Protein AF-A0A0D3FFX2-F1 (afdb_monomer_lite)

Organism: NCBI:txid65489

Foldseek 3Di:
DDDPPPDPVLVVVCVVVVNDDPDPDPDPDDDDPPQDDFDDLVVLCVVVVVVPPPPPDDDPPPPQPPVNDDDPVNVVVVVVVVVVVVVVVVVSVVVSVCNRCVSRCVVVDDDPVCVPPPVDDD

Structure (mmCIF, N/CA/C/O backbone):
data_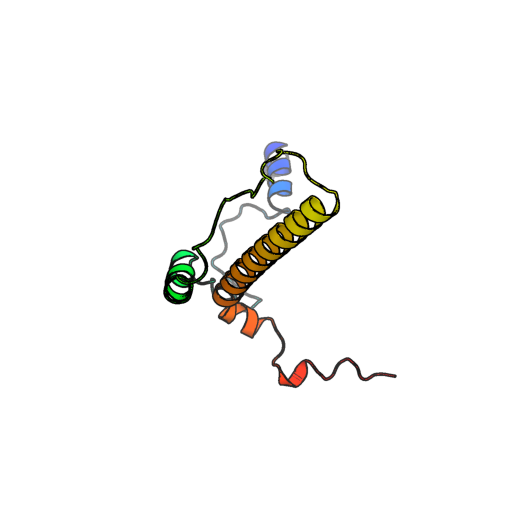AF-A0A0D3FFX2-F1
#
_entry.id   AF-A0A0D3FFX2-F1
#
loop_
_atom_site.group_PDB
_atom_site.id
_atom_site.type_symbol
_atom_site.label_atom_id
_atom_site.label_alt_id
_atom_site.label_comp_id
_atom_site.label_asym_id
_atom_site.label_entity_id
_atom_site.label_seq_id
_atom_site.pdbx_PDB_ins_code
_atom_site.Cartn_x
_atom_site.Cartn_y
_atom_site.Cartn_z
_atom_site.occupancy
_atom_site.B_iso_or_equiv
_atom_site.auth_seq_id
_atom_site.auth_comp_id
_atom_site.auth_asym_id
_atom_site.auth_atom_id
_atom_site.pdbx_PDB_model_num
ATOM 1 N N . MET A 1 1 ? 40.834 -28.666 -14.029 1.00 37.53 1 MET A N 1
ATOM 2 C CA . MET A 1 1 ? 41.404 -28.399 -12.684 1.00 37.53 1 MET A CA 1
ATOM 3 C C . MET A 1 1 ? 40.270 -27.772 -11.908 1.00 37.53 1 MET A C 1
ATOM 5 O O . MET A 1 1 ? 40.171 -26.556 -11.842 1.00 37.53 1 MET A O 1
ATOM 9 N N . ASP A 1 2 ? 39.351 -28.613 -11.449 1.00 46.22 2 ASP A N 1
ATOM 10 C CA . ASP A 1 2 ? 37.992 -28.215 -11.087 1.00 46.22 2 ASP A CA 1
ATOM 11 C C . ASP A 1 2 ? 37.784 -28.529 -9.607 1.00 46.22 2 ASP A C 1
ATOM 13 O O . ASP A 1 2 ? 37.461 -29.657 -9.245 1.00 46.22 2 ASP A O 1
ATOM 17 N N . SER A 1 3 ? 38.036 -27.540 -8.745 1.00 49.78 3 SER A N 1
ATOM 18 C CA . SER A 1 3 ? 37.874 -27.681 -7.287 1.00 49.78 3 SER A CA 1
ATOM 19 C C . SER A 1 3 ? 37.085 -26.541 -6.633 1.00 49.78 3 SER A C 1
ATOM 21 O O . SER A 1 3 ? 37.068 -26.441 -5.408 1.00 49.78 3 SER A O 1
ATOM 23 N N . GLU A 1 4 ? 36.390 -25.685 -7.386 1.00 56.53 4 GLU A N 1
ATOM 24 C CA . GLU A 1 4 ? 35.691 -24.534 -6.782 1.00 56.53 4 GLU A CA 1
ATOM 25 C C . GLU A 1 4 ? 34.265 -24.827 -6.275 1.00 56.53 4 GLU A C 1
ATOM 27 O O . GLU A 1 4 ? 33.679 -24.001 -5.576 1.00 56.53 4 GLU A O 1
ATOM 32 N N . SER A 1 5 ? 33.703 -26.016 -6.518 1.00 56.19 5 SER A N 1
ATOM 33 C CA . SER A 1 5 ? 32.307 -26.334 -6.161 1.00 56.19 5 SER A CA 1
ATOM 34 C C . SER A 1 5 ? 32.115 -27.111 -4.846 1.00 56.19 5 SER A C 1
ATOM 36 O O . SER A 1 5 ? 31.023 -27.620 -4.600 1.00 56.19 5 SER A O 1
ATOM 38 N N . GLY A 1 6 ? 33.146 -27.236 -3.998 1.00 65.12 6 GLY A N 1
ATOM 39 C CA . GLY A 1 6 ? 33.112 -28.110 -2.809 1.00 65.12 6 GLY A CA 1
ATOM 40 C C . GLY A 1 6 ? 33.010 -27.426 -1.438 1.00 65.12 6 GLY A C 1
ATOM 41 O O . GLY A 1 6 ? 32.827 -28.108 -0.432 1.00 65.12 6 GLY A O 1
ATOM 42 N N . SER A 1 7 ? 33.149 -26.100 -1.347 1.00 76.00 7 SER A N 1
ATOM 43 C CA . SER A 1 7 ? 33.158 -25.405 -0.049 1.00 76.00 7 SER A CA 1
ATOM 44 C C . SER A 1 7 ? 31.743 -25.116 0.460 1.00 76.00 7 SER A C 1
ATOM 46 O O . SER A 1 7 ? 30.932 -24.518 -0.251 1.00 76.00 7 SER A O 1
ATOM 48 N N . LEU A 1 8 ? 31.469 -25.442 1.731 1.00 78.38 8 LEU A N 1
ATOM 49 C CA . LEU A 1 8 ? 30.208 -25.108 2.413 1.00 78.38 8 LEU A CA 1
ATOM 50 C C . LEU A 1 8 ? 29.873 -23.612 2.295 1.00 78.38 8 LEU A C 1
ATOM 52 O O . LEU A 1 8 ? 28.718 -23.239 2.119 1.00 78.38 8 LEU A O 1
ATOM 56 N N . TYR A 1 9 ? 30.888 -22.748 2.332 1.00 76.94 9 TYR A N 1
ATOM 57 C CA . TYR A 1 9 ? 30.702 -21.308 2.179 1.00 76.94 9 TYR A CA 1
ATOM 58 C C . TYR A 1 9 ? 30.169 -20.929 0.787 1.00 76.94 9 TYR A C 1
ATOM 60 O O . TYR A 1 9 ? 29.260 -20.103 0.682 1.00 76.94 9 TYR A O 1
ATOM 68 N N . ALA A 1 10 ? 30.675 -21.559 -0.279 1.00 77.56 10 ALA A N 1
ATOM 69 C CA . ALA A 1 10 ? 30.189 -21.339 -1.641 1.00 77.56 10 ALA A CA 1
ATOM 70 C C . ALA A 1 10 ? 28.734 -21.815 -1.797 1.00 77.56 10 ALA A C 1
ATOM 72 O O . ALA A 1 10 ? 27.904 -21.097 -2.361 1.00 77.56 10 ALA A O 1
ATOM 73 N N . LEU A 1 11 ? 28.396 -22.967 -1.202 1.00 77.06 11 LEU A N 1
ATOM 74 C CA . LEU A 1 11 ? 27.038 -23.511 -1.205 1.00 77.06 11 LEU A CA 1
ATOM 75 C C . LEU A 1 11 ? 26.051 -22.594 -0.464 1.00 77.06 11 LEU A C 1
ATOM 77 O O . LEU A 1 11 ? 25.017 -22.228 -1.024 1.00 77.06 11 LEU A O 1
ATOM 81 N N . CYS A 1 12 ? 26.399 -22.128 0.738 1.00 79.00 12 CYS A N 1
ATOM 82 C CA . CYS A 1 12 ? 25.566 -21.197 1.502 1.00 79.00 12 CYS A CA 1
ATOM 83 C C . CYS A 1 12 ? 25.331 -19.878 0.749 1.00 79.00 12 CYS A C 1
ATOM 85 O O . CYS A 1 12 ? 24.214 -19.358 0.726 1.00 79.00 12 CYS A O 1
ATOM 87 N N . ARG A 1 13 ? 26.360 -19.336 0.084 1.00 77.69 13 ARG A N 1
ATOM 88 C CA . ARG A 1 13 ? 26.206 -18.115 -0.723 1.00 77.69 13 ARG A CA 1
ATOM 89 C C . ARG A 1 13 ? 25.345 -18.329 -1.961 1.00 77.69 13 ARG A C 1
ATOM 91 O O . ARG A 1 13 ? 24.632 -17.402 -2.342 1.00 77.69 13 ARG A O 1
ATOM 98 N N . SER A 1 14 ? 25.380 -19.517 -2.561 1.00 73.06 14 SER A N 1
ATOM 99 C CA . SER A 1 14 ? 24.541 -19.841 -3.715 1.00 73.06 14 SER A CA 1
ATOM 100 C C . SER A 1 14 ? 23.053 -19.753 -3.365 1.00 73.06 14 SER A C 1
ATOM 102 O O . SER A 1 14 ? 22.296 -19.142 -4.109 1.00 73.06 14 SER A O 1
ATOM 104 N N . TRP A 1 15 ? 22.629 -20.233 -2.193 1.00 76.81 15 TRP A N 1
ATOM 105 C CA . TRP A 1 15 ? 21.222 -20.176 -1.777 1.00 76.81 15 TRP A CA 1
ATOM 106 C C . TRP A 1 15 ? 20.749 -18.763 -1.454 1.00 76.81 15 TRP A C 1
ATOM 108 O O . TRP A 1 15 ? 19.652 -18.378 -1.843 1.00 76.81 15 TRP A O 1
ATOM 118 N N . VAL A 1 16 ? 21.607 -17.940 -0.850 1.00 78.38 16 VAL A N 1
ATOM 119 C CA . VAL A 1 16 ? 21.322 -16.506 -0.656 1.00 78.38 16 VAL A CA 1
ATOM 120 C C . VAL A 1 16 ? 21.181 -15.769 -1.999 1.00 78.38 16 VAL A C 1
ATOM 122 O O . VAL A 1 16 ? 20.566 -14.706 -2.073 1.00 78.38 16 VAL A O 1
ATOM 125 N N . ARG A 1 17 ? 21.755 -16.313 -3.077 1.00 68.19 17 ARG A N 1
ATOM 126 C CA . ARG A 1 17 ? 21.832 -15.685 -4.404 1.00 68.19 17 ARG A CA 1
ATOM 127 C C . ARG A 1 17 ? 21.089 -16.466 -5.495 1.00 68.19 17 ARG A C 1
ATOM 129 O O . ARG A 1 17 ? 21.327 -16.197 -6.668 1.00 68.19 17 ARG A O 1
ATOM 136 N N . ASN A 1 18 ? 20.195 -17.391 -5.131 1.00 73.06 18 ASN A N 1
ATOM 137 C CA . ASN A 1 18 ? 19.429 -18.238 -6.060 1.00 73.06 18 ASN A CA 1
ATOM 138 C C . ASN A 1 18 ? 20.293 -18.955 -7.121 1.00 73.06 18 ASN A C 1
ATOM 140 O O . ASN A 1 18 ? 19.944 -18.991 -8.296 1.00 73.06 18 ASN A O 1
ATOM 144 N N . GLY A 1 19 ? 21.446 -19.492 -6.724 1.00 61.47 19 GLY A N 1
ATOM 145 C CA . GLY A 1 19 ? 22.306 -20.305 -7.586 1.00 61.47 19 GLY A CA 1
ATOM 146 C C . GLY A 1 19 ? 23.082 -19.540 -8.661 1.00 61.47 19 GLY A C 1
ATOM 147 O O . GLY A 1 19 ? 23.705 -20.184 -9.494 1.00 61.47 19 GLY A O 1
ATOM 148 N N . VAL A 1 20 ? 23.078 -18.200 -8.664 1.00 59.12 20 VAL A N 1
ATOM 149 C CA . VAL A 1 20 ? 23.805 -17.411 -9.674 1.00 59.12 20 VAL A CA 1
ATOM 150 C C . VAL A 1 20 ? 25.321 -17.493 -9.420 1.00 59.12 20 VAL A C 1
ATOM 152 O O . VAL A 1 20 ? 25.771 -16.992 -8.380 1.00 59.12 20 VAL A O 1
ATOM 155 N N . PRO A 1 21 ? 26.117 -18.089 -10.334 1.00 58.41 21 PRO A N 1
ATOM 156 C CA . PRO A 1 21 ? 27.567 -18.175 -10.186 1.00 58.41 21 PRO A CA 1
ATOM 157 C C . PRO A 1 21 ? 28.204 -16.783 -10.178 1.00 58.41 21 PRO A C 1
ATOM 159 O O . PRO A 1 21 ? 27.755 -15.869 -10.872 1.00 58.41 21 PRO A O 1
ATOM 162 N N . HIS A 1 22 ? 29.255 -16.614 -9.375 1.00 54.56 22 HIS A N 1
ATOM 163 C CA . HIS A 1 22 ? 30.036 -15.382 -9.318 1.00 54.56 22 HIS A CA 1
ATOM 164 C C . HIS A 1 22 ? 31.058 -15.360 -10.453 1.00 54.56 22 HIS A C 1
ATOM 166 O O . HIS A 1 22 ? 32.257 -15.419 -10.218 1.00 54.56 22 HIS A O 1
ATOM 172 N N . GLU A 1 23 ? 30.577 -15.264 -11.684 1.00 53.53 23 GLU A N 1
ATOM 173 C CA . GLU A 1 23 ? 31.414 -14.800 -12.781 1.00 53.53 23 GLU A CA 1
ATOM 174 C C . GLU A 1 23 ? 30.989 -13.375 -13.100 1.00 53.53 23 GLU A C 1
ATOM 176 O O . GLU A 1 23 ? 29.805 -13.035 -13.024 1.00 53.53 23 GLU A O 1
ATOM 181 N N . SER A 1 24 ? 31.992 -12.521 -13.302 1.00 55.44 24 SER A N 1
ATOM 182 C CA . SER A 1 24 ? 31.911 -11.105 -13.670 1.00 55.44 24 SER A CA 1
ATOM 183 C C . SER A 1 24 ? 30.528 -10.696 -14.174 1.00 55.44 24 SER A C 1
ATOM 185 O O . SER A 1 24 ? 30.115 -11.176 -15.226 1.00 55.44 24 SER A O 1
ATOM 187 N N . GLN A 1 25 ? 29.831 -9.826 -13.426 1.00 46.97 25 GLN A N 1
ATOM 188 C CA . GLN A 1 25 ? 28.559 -9.218 -13.836 1.00 46.97 25 GLN A CA 1
ATOM 189 C C . GLN A 1 25 ? 28.587 -8.945 -15.347 1.00 46.97 25 GLN A C 1
ATOM 191 O O . GLN A 1 25 ? 29.329 -8.049 -15.763 1.00 46.97 25 GLN A O 1
ATOM 196 N N . PRO A 1 26 ? 27.840 -9.689 -16.183 1.00 44.78 26 PRO A N 1
ATOM 197 C CA . PRO A 1 26 ? 27.747 -9.312 -17.573 1.00 44.78 26 PRO A CA 1
ATOM 198 C C . PRO A 1 26 ? 27.042 -7.960 -17.585 1.00 44.78 26 PRO A C 1
ATOM 200 O O . PRO A 1 26 ? 25.962 -7.796 -17.008 1.00 44.78 26 PRO A O 1
ATOM 203 N N . SER A 1 27 ? 27.706 -6.975 -18.194 1.00 49.94 27 SER A N 1
ATOM 204 C CA . SER A 1 27 ? 27.083 -5.737 -18.647 1.00 49.94 27 SER A CA 1
ATOM 205 C C . SER A 1 27 ? 25.700 -6.077 -19.183 1.00 49.94 27 SER A C 1
ATOM 207 O O . SER A 1 27 ? 25.613 -6.902 -20.089 1.00 49.94 27 SER A O 1
ATOM 209 N N . PHE A 1 28 ? 24.661 -5.489 -18.579 1.00 50.75 28 PHE A N 1
ATOM 210 C CA . PHE A 1 28 ? 23.255 -5.566 -18.977 1.00 50.75 28 PHE A CA 1
ATOM 211 C C . PHE A 1 28 ? 23.094 -6.014 -20.438 1.00 50.75 28 PHE A C 1
ATOM 213 O O . PHE A 1 28 ? 23.269 -5.217 -21.358 1.00 50.75 28 PHE A O 1
ATOM 220 N N . GLY A 1 29 ? 22.822 -7.303 -20.642 1.00 49.97 29 GLY A N 1
ATOM 221 C CA . GLY A 1 29 ? 22.927 -7.930 -21.953 1.00 49.97 29 GLY A CA 1
ATOM 222 C C . GLY A 1 29 ? 21.882 -9.016 -22.153 1.00 49.97 29 GLY A C 1
ATOM 223 O O . GLY A 1 29 ? 22.095 -10.160 -21.772 1.00 49.97 29 GLY A O 1
ATOM 224 N N . THR A 1 30 ? 20.800 -8.612 -22.826 1.00 47.09 30 THR A N 1
ATOM 225 C CA . THR A 1 30 ? 20.002 -9.418 -23.770 1.00 47.09 30 THR A CA 1
ATOM 226 C C . THR A 1 30 ? 18.855 -10.274 -23.210 1.00 47.09 30 THR A C 1
ATOM 228 O O . THR A 1 30 ? 19.050 -11.377 -22.716 1.00 47.09 30 THR A O 1
ATOM 231 N N . GLY A 1 31 ? 17.617 -9.790 -23.411 1.00 48.09 31 GLY A N 1
ATOM 232 C CA . GLY A 1 31 ? 16.427 -10.649 -23.527 1.00 48.09 31 GLY A CA 1
ATOM 233 C C . GLY A 1 31 ? 15.083 -10.022 -23.138 1.00 48.09 31 GLY A C 1
ATOM 234 O O . GLY A 1 31 ? 14.063 -10.363 -23.724 1.00 48.09 31 GLY A O 1
ATOM 235 N N . ALA A 1 32 ? 15.061 -9.078 -22.198 1.00 56.72 32 ALA A N 1
ATOM 236 C CA . ALA A 1 32 ? 13.845 -8.367 -21.798 1.00 56.72 32 ALA A CA 1
ATOM 237 C C . ALA A 1 32 ? 14.109 -6.857 -21.806 1.00 56.72 32 ALA A C 1
ATOM 239 O O . ALA A 1 32 ? 15.217 -6.452 -21.434 1.00 56.72 32 ALA A O 1
ATOM 240 N N . PRO A 1 33 ? 13.144 -6.011 -22.222 1.00 57.31 33 PRO A N 1
ATOM 241 C CA . PRO A 1 33 ? 13.325 -4.567 -22.183 1.00 57.31 33 PRO A CA 1
ATOM 242 C C . PRO A 1 33 ? 13.699 -4.172 -20.756 1.00 57.31 33 PRO A C 1
ATOM 244 O O . PRO A 1 33 ? 12.949 -4.429 -19.811 1.00 57.31 33 PRO A O 1
ATOM 247 N N . ILE A 1 34 ? 14.897 -3.604 -20.596 1.00 68.62 34 ILE A N 1
ATOM 248 C CA . ILE A 1 34 ? 15.387 -3.135 -19.303 1.00 68.62 34 ILE A CA 1
ATOM 249 C C . I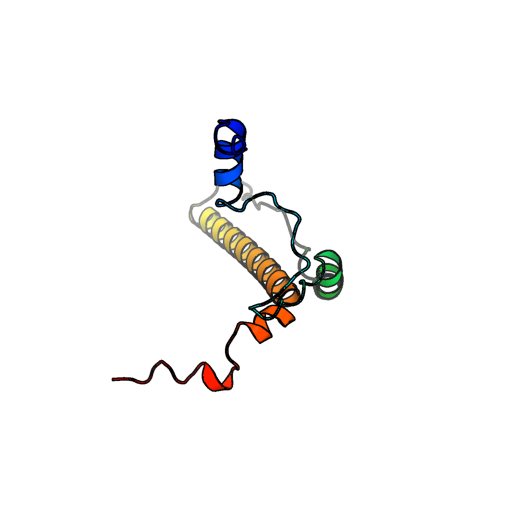LE A 1 34 ? 14.415 -2.047 -18.867 1.00 68.62 34 ILE A C 1
ATOM 251 O O . ILE A 1 34 ? 14.390 -0.951 -19.426 1.00 68.62 34 ILE A O 1
ATOM 255 N N . LEU A 1 35 ? 13.555 -2.385 -17.910 1.00 74.19 35 LEU A N 1
ATOM 256 C CA . LEU A 1 35 ? 12.560 -1.451 -17.413 1.00 74.19 35 LEU A CA 1
ATOM 257 C C . LEU A 1 35 ? 13.291 -0.228 -16.847 1.00 74.19 35 LEU A C 1
ATOM 259 O O . LEU A 1 35 ? 14.289 -0.396 -16.136 1.00 74.19 35 LEU A O 1
ATOM 263 N N . PRO A 1 36 ? 12.812 0.994 -17.136 1.00 82.12 36 PRO A N 1
ATOM 264 C CA . PRO A 1 36 ? 13.476 2.202 -16.685 1.00 82.12 36 PRO A CA 1
ATOM 265 C C . PRO A 1 36 ? 13.599 2.183 -15.163 1.00 82.12 36 PRO A C 1
ATOM 267 O O . PRO A 1 36 ? 12.673 1.775 -14.446 1.00 82.12 36 PRO A O 1
ATOM 270 N N . ARG A 1 37 ? 14.760 2.618 -14.661 1.00 82.38 37 ARG A N 1
ATOM 271 C CA . ARG A 1 37 ? 14.973 2.750 -13.220 1.00 82.38 37 ARG A CA 1
ATOM 272 C C . ARG A 1 37 ? 13.935 3.742 -12.680 1.00 82.38 37 ARG A C 1
ATOM 274 O O . ARG A 1 37 ? 13.803 4.827 -13.244 1.00 82.38 37 ARG A O 1
ATOM 281 N N . PRO A 1 38 ? 13.196 3.393 -11.613 1.00 84.38 38 PRO A N 1
ATOM 282 C CA . PRO A 1 38 ? 12.239 4.315 -11.016 1.00 84.38 38 PRO A CA 1
ATOM 283 C C . PRO A 1 38 ? 12.939 5.593 -10.553 1.00 84.38 38 PRO A C 1
ATOM 285 O O . PRO A 1 38 ? 14.112 5.565 -10.165 1.00 84.38 38 PRO A O 1
ATOM 288 N N . LEU A 1 39 ? 12.190 6.695 -10.543 1.00 80.44 39 LEU A N 1
ATOM 289 C CA . LEU A 1 39 ? 12.671 7.951 -9.975 1.00 80.44 39 LEU A CA 1
ATOM 290 C C . LEU A 1 39 ? 13.072 7.747 -8.500 1.00 80.44 39 LEU A C 1
ATOM 292 O O . LEU A 1 39 ? 12.471 6.920 -7.804 1.00 80.44 39 LEU A O 1
ATOM 296 N N . PRO A 1 40 ? 14.085 8.469 -7.993 1.00 85.50 40 PRO A N 1
ATOM 297 C CA . PRO A 1 40 ? 14.441 8.391 -6.582 1.00 85.50 40 PRO A CA 1
ATOM 298 C C . PRO A 1 40 ? 13.279 8.892 -5.716 1.00 85.50 40 PRO A C 1
ATOM 300 O O . PRO A 1 40 ? 12.516 9.768 -6.127 1.00 85.50 40 PRO A O 1
ATOM 303 N N . ALA A 1 41 ? 13.160 8.332 -4.508 1.00 79.12 41 ALA A N 1
ATOM 304 C CA . ALA A 1 41 ? 12.086 8.665 -3.573 1.00 79.12 41 ALA A CA 1
ATOM 305 C C . ALA A 1 41 ? 11.981 10.173 -3.329 1.00 79.12 41 ALA A C 1
ATOM 307 O O . ALA A 1 41 ? 10.912 10.736 -3.526 1.00 79.12 41 ALA A O 1
ATOM 308 N N . SER A 1 42 ? 13.118 10.821 -3.065 1.00 80.06 42 SER A N 1
ATOM 309 C CA . SER A 1 42 ? 13.209 12.257 -2.798 1.00 80.06 42 SER A CA 1
ATOM 310 C C . SER A 1 42 ? 12.593 13.131 -3.892 1.00 80.06 42 SER A C 1
ATOM 312 O O . SER A 1 42 ? 11.850 14.051 -3.582 1.00 80.06 42 SER A O 1
ATOM 314 N N . VAL A 1 43 ? 12.845 12.830 -5.171 1.00 78.69 43 VAL A N 1
ATOM 315 C CA . VAL A 1 43 ? 12.326 13.627 -6.301 1.00 78.69 43 VAL A CA 1
ATOM 316 C C . VAL A 1 43 ? 10.808 13.517 -6.419 1.00 78.69 43 VAL A C 1
ATOM 318 O O . VAL A 1 43 ? 10.148 14.479 -6.807 1.00 78.69 43 VAL A O 1
ATOM 321 N N . VAL A 1 44 ? 10.249 12.349 -6.104 1.00 77.94 44 VAL A N 1
ATOM 322 C CA . VAL A 1 44 ? 8.798 12.131 -6.117 1.00 77.94 44 VAL A CA 1
ATOM 323 C C . VAL A 1 44 ? 8.163 12.765 -4.883 1.00 77.94 44 VAL A C 1
ATOM 325 O O . VAL A 1 44 ? 7.163 13.462 -5.000 1.00 77.94 44 VAL A O 1
ATOM 328 N N . ASP A 1 45 ? 8.787 12.605 -3.719 1.00 74.12 45 ASP A N 1
ATOM 329 C CA . ASP A 1 45 ? 8.296 13.159 -2.463 1.00 74.12 45 ASP A CA 1
ATOM 330 C C . ASP A 1 45 ? 8.247 14.695 -2.504 1.00 74.12 45 ASP A C 1
ATOM 332 O O . ASP A 1 45 ? 7.249 15.258 -2.068 1.00 74.12 45 ASP A O 1
ATOM 336 N N . SER A 1 46 ? 9.224 15.379 -3.117 1.00 71.00 46 SER A N 1
ATOM 337 C CA . SER A 1 46 ? 9.178 16.841 -3.305 1.00 71.00 46 SER A CA 1
ATOM 338 C C . SER A 1 46 ? 7.962 17.307 -4.116 1.00 71.00 46 SER A C 1
ATOM 340 O O . SER A 1 46 ? 7.303 18.265 -3.728 1.00 71.00 46 SER A O 1
ATOM 342 N N . ARG A 1 47 ? 7.613 16.601 -5.201 1.00 69.69 47 ARG A N 1
ATOM 343 C CA . ARG A 1 47 ? 6.476 16.961 -6.077 1.00 69.69 47 ARG A CA 1
ATOM 344 C C . ARG A 1 47 ? 5.121 16.765 -5.401 1.00 69.69 47 ARG A C 1
ATOM 346 O O . ARG A 1 47 ? 4.161 17.461 -5.711 1.00 69.69 47 ARG A O 1
ATOM 353 N N . ILE A 1 48 ? 5.037 15.790 -4.501 1.00 66.88 48 ILE A N 1
ATOM 354 C CA . ILE A 1 48 ? 3.798 15.440 -3.801 1.00 66.88 48 ILE A CA 1
ATOM 355 C C . ILE A 1 48 ? 3.667 16.264 -2.514 1.00 66.88 48 ILE A C 1
ATOM 357 O O . ILE A 1 48 ? 2.563 16.657 -2.154 1.00 66.88 48 ILE A O 1
ATOM 361 N N . SER A 1 49 ? 4.787 16.584 -1.858 1.00 60.88 49 SER A N 1
ATOM 362 C CA . SER A 1 49 ? 4.859 17.419 -0.653 1.00 60.88 49 SER A CA 1
ATOM 363 C C . SER A 1 49 ? 4.300 18.825 -0.875 1.00 60.88 49 SER A C 1
ATOM 365 O O . SER A 1 49 ? 3.631 19.350 0.008 1.00 60.88 49 SER A O 1
ATOM 367 N N . GLU A 1 50 ? 4.502 19.426 -2.051 1.00 56.44 50 GLU A N 1
ATOM 368 C CA . GLU A 1 50 ? 3.907 20.730 -2.394 1.00 56.44 50 GLU A CA 1
ATOM 369 C C . GLU A 1 50 ? 2.368 20.704 -2.389 1.00 56.44 50 GLU A C 1
ATOM 371 O O . GLU A 1 50 ? 1.734 21.716 -2.098 1.00 56.44 50 GLU A O 1
ATOM 376 N N . LYS A 1 51 ? 1.754 19.540 -2.647 1.00 55.41 51 LYS A N 1
ATOM 377 C CA . LYS A 1 51 ? 0.298 19.377 -2.767 1.00 55.41 51 LYS A CA 1
ATOM 378 C C . LYS A 1 51 ? -0.404 18.996 -1.456 1.00 55.41 51 LYS A C 1
ATOM 380 O O . LYS A 1 51 ? -1.623 19.101 -1.379 1.00 55.41 51 LYS A O 1
ATOM 385 N N . ASP A 1 52 ? 0.336 18.543 -0.445 1.00 54.59 52 ASP A N 1
ATOM 386 C CA . ASP A 1 52 ? -0.214 17.788 0.696 1.00 54.59 52 ASP A CA 1
ATOM 387 C C . ASP A 1 52 ? -0.089 18.510 2.057 1.00 54.59 52 ASP A C 1
ATOM 389 O O . ASP A 1 52 ? -0.396 17.918 3.092 1.00 54.59 52 ASP A O 1
ATOM 393 N N . ASN A 1 53 ? 0.321 19.788 2.071 1.00 50.75 53 ASN A N 1
ATOM 394 C CA . ASN A 1 53 ? 0.474 20.610 3.290 1.00 50.75 53 ASN A CA 1
ATOM 395 C C . ASN A 1 53 ? -0.823 20.807 4.109 1.00 50.75 53 ASN A C 1
ATOM 397 O O . ASN A 1 53 ? -0.770 21.348 5.208 1.00 50.75 53 ASN A O 1
ATOM 401 N N . ASP A 1 54 ? -1.976 20.365 3.606 1.00 48.06 54 ASP A N 1
ATOM 402 C CA . ASP A 1 54 ? -3.293 20.627 4.201 1.00 48.06 54 ASP A CA 1
ATOM 403 C C . ASP A 1 54 ? -3.807 19.504 5.131 1.00 48.06 54 ASP A C 1
ATOM 405 O O . ASP A 1 54 ? -4.840 19.641 5.775 1.00 48.06 54 ASP A O 1
ATOM 409 N N . ALA A 1 55 ? -3.107 18.365 5.232 1.00 50.47 55 ALA A N 1
ATOM 410 C CA . ALA A 1 55 ? -3.616 17.198 5.974 1.00 50.47 55 ALA A CA 1
ATOM 411 C C . ALA A 1 55 ? -2.930 16.927 7.326 1.00 50.47 55 ALA A C 1
ATOM 413 O O 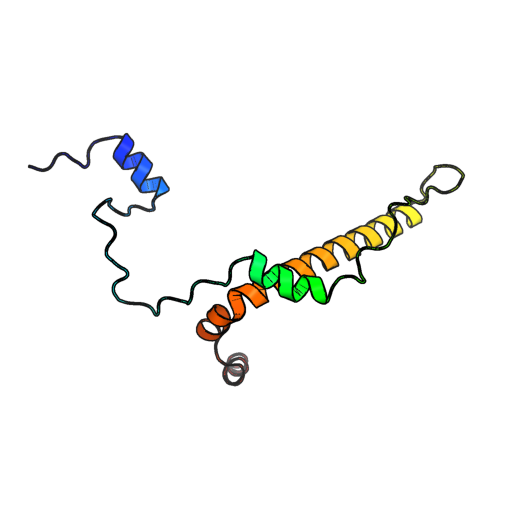. ALA A 1 55 ? -3.365 16.038 8.059 1.00 50.47 55 ALA A O 1
ATOM 414 N N . GLU A 1 56 ? -1.863 17.656 7.663 1.00 50.97 56 GLU A N 1
ATOM 415 C CA . GLU A 1 56 ? -1.046 17.408 8.865 1.00 50.97 56 GLU A CA 1
ATOM 416 C C . GLU A 1 56 ? -1.384 18.352 10.026 1.00 50.97 56 GLU A C 1
ATOM 418 O O . GLU A 1 56 ? -0.560 18.619 10.900 1.00 50.97 56 GLU A O 1
ATOM 423 N N . LYS A 1 57 ? -2.616 18.857 10.074 1.00 58.09 57 LYS A N 1
ATOM 424 C CA . LYS A 1 57 ? -3.122 19.548 11.255 1.00 58.09 57 LYS A CA 1
ATOM 425 C C . LYS A 1 57 ? -4.443 18.923 11.656 1.00 58.09 57 LYS A C 1
ATOM 427 O O . LYS A 1 57 ? -5.483 19.306 11.155 1.00 58.09 57 LYS A O 1
ATOM 432 N N . GLU A 1 58 ? -4.370 17.921 12.528 1.00 50.41 58 GLU A N 1
ATOM 433 C CA . GLU A 1 58 ? -5.134 17.949 13.776 1.00 50.41 58 GLU A CA 1
ATOM 434 C C . GLU A 1 58 ? -4.937 16.683 14.617 1.00 50.41 58 GLU A C 1
ATOM 436 O O . GLU A 1 58 ? -5.279 15.552 14.261 1.00 50.41 58 GLU A O 1
ATOM 441 N N . ASN A 1 59 ? -4.410 16.979 15.797 1.00 46.91 59 ASN A N 1
ATOM 442 C CA . ASN A 1 59 ? -5.022 16.664 17.068 1.00 46.91 59 ASN A CA 1
ATOM 443 C C . AS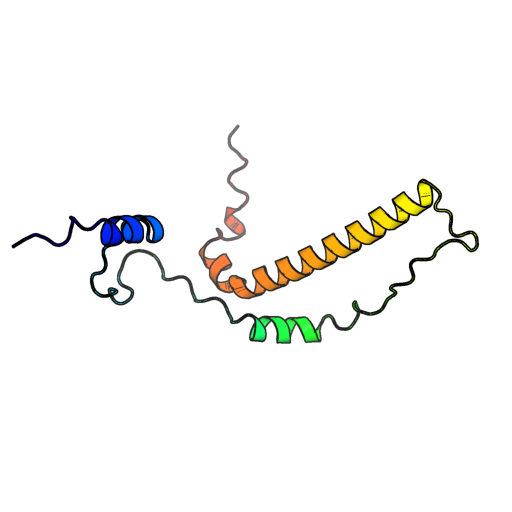N A 1 59 ? -4.830 15.242 17.610 1.00 46.91 59 ASN A C 1
ATOM 445 O O . ASN A 1 59 ? -5.595 14.306 17.363 1.00 46.91 59 ASN A O 1
ATOM 449 N N . SER A 1 60 ? -3.774 15.136 18.414 1.00 49.91 60 SER A N 1
ATOM 450 C CA . SER A 1 60 ? -3.543 14.108 19.421 1.00 49.91 60 SER A CA 1
ATOM 451 C C . SER A 1 60 ? -4.364 14.340 20.696 1.00 49.91 60 SER A C 1
ATOM 453 O O . SER A 1 60 ? -3.955 13.887 21.759 1.00 49.91 60 SER A O 1
ATOM 455 N N . GLU A 1 61 ? -5.494 15.043 20.644 1.00 55.72 61 GLU A N 1
ATOM 456 C CA . GLU A 1 61 ? -6.454 15.011 21.742 1.00 55.72 61 GLU A CA 1
ATOM 457 C C . GLU A 1 61 ? -7.185 13.672 21.672 1.00 55.72 61 GLU A C 1
ATOM 459 O O . GLU A 1 61 ? -8.176 13.456 20.967 1.00 55.72 61 GLU A O 1
ATOM 464 N N . GLU A 1 62 ? -6.627 12.711 22.402 1.00 58.25 62 GLU A N 1
ATOM 465 C CA . GLU A 1 62 ? -7.439 11.700 23.052 1.00 58.25 62 GLU A CA 1
ATOM 466 C C . GLU A 1 62 ? -8.390 12.449 23.987 1.00 58.25 62 GLU A C 1
ATOM 468 O O . GLU A 1 62 ? -8.065 12.692 25.145 1.00 58.25 62 GLU A O 1
ATOM 473 N N . GLU A 1 63 ? -9.547 12.856 23.460 1.00 59.16 63 GLU A N 1
ATOM 474 C CA . GLU A 1 63 ? -10.691 13.271 24.266 1.00 59.16 63 GLU A CA 1
ATOM 475 C C . GLU A 1 63 ? -11.072 12.075 25.146 1.00 59.16 63 GLU A C 1
ATOM 477 O O . GLU A 1 63 ? -11.842 11.188 24.771 1.00 59.16 63 GLU A O 1
ATOM 482 N N . LYS A 1 64 ? -10.436 11.991 26.314 1.00 55.16 64 LYS A N 1
ATOM 483 C CA . LYS A 1 64 ? -11.023 11.336 27.469 1.00 55.16 64 LYS A CA 1
ATOM 484 C C . LYS A 1 64 ? -12.218 12.197 27.841 1.00 55.16 64 LYS A C 1
ATOM 486 O O . LYS A 1 64 ? -12.095 13.411 27.976 1.00 55.16 64 LYS A O 1
ATOM 491 N N . ASN A 1 65 ? -13.372 11.570 27.990 1.00 55.59 65 ASN A N 1
ATOM 492 C CA . ASN A 1 65 ? -14.468 12.170 28.733 1.00 55.59 65 ASN A CA 1
ATOM 493 C C . ASN A 1 65 ? -13.953 12.665 30.098 1.00 55.59 65 ASN A C 1
ATOM 495 O O . ASN A 1 65 ? -13.020 12.076 30.642 1.00 55.59 65 ASN A O 1
ATOM 499 N N . GLU A 1 66 ? -14.552 13.721 30.658 1.00 59.94 66 GLU A N 1
ATOM 500 C CA . GLU A 1 66 ? -14.128 14.353 31.929 1.00 59.94 66 GLU A CA 1
ATOM 501 C C . GLU A 1 66 ? -13.942 13.359 33.094 1.00 59.94 66 GLU A C 1
ATOM 503 O O . GLU A 1 66 ? -13.200 13.631 34.033 1.00 59.94 66 GLU A O 1
ATOM 508 N N . THR A 1 67 ? -14.578 12.186 33.022 1.00 64.88 67 THR A N 1
ATOM 509 C CA . THR A 1 67 ? -14.513 11.091 34.003 1.00 64.88 67 THR A CA 1
ATOM 510 C C . THR A 1 67 ? -13.352 10.106 33.782 1.00 64.88 67 THR A C 1
ATOM 512 O O . THR A 1 67 ? -13.044 9.314 34.665 1.00 64.88 67 THR A O 1
ATOM 515 N N . GLY A 1 68 ? -12.710 10.116 32.610 1.00 67.06 68 GLY A N 1
ATOM 516 C CA . GLY A 1 68 ? -11.644 9.182 32.226 1.00 67.06 68 GLY A CA 1
ATOM 517 C C . GLY A 1 68 ? -12.106 7.767 31.839 1.00 67.06 68 GLY A C 1
ATOM 518 O O . GLY A 1 68 ? -11.259 6.913 31.573 1.00 67.06 68 GLY A O 1
ATOM 519 N N . GLU A 1 69 ? -13.418 7.512 31.790 1.00 76.88 69 GLU A N 1
ATOM 520 C CA . GLU A 1 69 ? -14.017 6.194 31.536 1.00 76.88 69 GLU A CA 1
ATOM 521 C C . GLU A 1 69 ? -14.567 6.060 30.110 1.00 76.88 69 GLU A C 1
ATOM 523 O O . GLU A 1 69 ? -15.572 6.670 29.760 1.00 76.88 69 GLU A O 1
ATOM 528 N N . TYR A 1 70 ? -13.989 5.206 29.270 1.00 77.75 70 TYR A N 1
ATOM 529 C CA . TYR A 1 70 ? -14.516 5.031 27.915 1.00 77.75 70 TYR A CA 1
ATOM 530 C C . TYR A 1 70 ? -15.771 4.155 27.881 1.00 77.75 70 TYR A C 1
ATOM 532 O O . TYR A 1 70 ? -15.750 3.000 28.312 1.00 77.75 70 TYR A O 1
ATOM 540 N N . THR A 1 71 ? -16.838 4.650 27.249 1.00 89.19 71 THR A N 1
ATOM 541 C CA . THR A 1 71 ? -17.952 3.784 26.848 1.00 89.19 71 THR A CA 1
ATOM 542 C C . THR A 1 71 ? -17.551 2.926 25.643 1.00 89.19 71 THR A C 1
ATOM 544 O O . THR A 1 71 ? -16.688 3.301 24.843 1.00 89.19 71 THR A O 1
ATOM 547 N N . ALA A 1 72 ? -18.217 1.783 25.447 1.00 90.19 72 ALA A N 1
ATOM 548 C CA . ALA A 1 72 ? -17.983 0.931 24.276 1.00 90.19 72 ALA A CA 1
ATOM 549 C C . ALA A 1 72 ? -18.170 1.691 22.945 1.00 90.19 72 ALA A C 1
ATOM 551 O O . ALA A 1 72 ? -17.425 1.476 21.986 1.00 90.19 72 ALA A O 1
ATOM 552 N N . SER A 1 73 ? -19.129 2.624 22.892 1.00 89.19 73 SER A N 1
ATOM 553 C CA . SER A 1 73 ? -19.339 3.492 21.732 1.00 89.19 73 SER A CA 1
ATOM 554 C C . SER A 1 73 ? -18.173 4.441 21.471 1.00 89.19 73 SER A C 1
ATOM 556 O O . SER A 1 73 ? -17.844 4.687 20.310 1.00 89.19 73 SER A O 1
ATOM 558 N N . ASP A 1 74 ? -17.528 4.956 22.515 1.00 86.56 74 ASP A N 1
ATOM 559 C CA . ASP A 1 74 ? -16.415 5.896 22.363 1.00 86.56 74 ASP A CA 1
ATOM 560 C C . ASP A 1 74 ? -15.152 5.181 21.886 1.00 86.56 74 ASP A C 1
ATOM 562 O O . ASP A 1 74 ? -14.496 5.650 20.951 1.00 86.56 74 ASP A O 1
ATOM 566 N N . LEU A 1 75 ? -14.889 3.978 22.410 1.00 87.25 75 LEU A N 1
ATOM 567 C CA . LEU A 1 75 ? -13.828 3.104 21.899 1.00 87.25 75 LEU A CA 1
ATOM 568 C C . LEU A 1 75 ? -14.037 2.784 20.415 1.00 87.25 75 LEU A C 1
ATOM 570 O O . LEU A 1 75 ? -13.108 2.900 19.611 1.00 87.25 75 LEU A O 1
ATOM 574 N N . LEU A 1 76 ? -15.266 2.437 20.016 1.00 91.31 76 LEU A N 1
ATOM 575 C CA . LEU A 1 76 ? -15.581 2.151 18.617 1.00 91.31 76 LEU A CA 1
ATOM 576 C C . LEU A 1 76 ? -15.325 3.368 17.716 1.00 91.31 76 LEU A C 1
ATOM 578 O O . LEU A 1 76 ? -14.672 3.238 16.677 1.00 91.31 76 LEU A O 1
ATOM 582 N N . LYS A 1 77 ? -15.792 4.559 18.113 1.00 89.25 77 LYS A N 1
ATOM 583 C CA . LYS A 1 77 ? -15.540 5.806 17.369 1.00 89.25 77 LYS A CA 1
ATOM 584 C C . LYS A 1 77 ? -14.040 6.061 17.215 1.00 89.25 77 LYS A C 1
ATOM 586 O O . LYS A 1 77 ? -13.581 6.376 16.113 1.00 89.25 77 LYS A O 1
ATOM 591 N N . GLN A 1 78 ? -13.268 5.868 18.284 1.00 87.56 78 GLN A N 1
ATOM 592 C CA . GLN A 1 78 ? -11.821 6.049 18.269 1.00 87.56 78 GLN A CA 1
ATOM 593 C C . GLN A 1 78 ? -11.138 5.065 17.310 1.00 87.56 78 GLN A C 1
ATOM 595 O O . GLN A 1 78 ? -10.318 5.478 16.485 1.00 87.56 78 GLN A O 1
ATOM 600 N N . HIS A 1 79 ? -11.506 3.783 17.351 1.00 93.81 79 HIS A N 1
ATOM 601 C CA . HIS A 1 79 ? -10.977 2.775 16.433 1.00 93.81 79 HIS A CA 1
ATOM 602 C C . HIS A 1 79 ? -11.304 3.093 14.977 1.00 93.81 79 HIS A C 1
ATOM 604 O O . HIS A 1 79 ? -10.418 3.029 14.123 1.00 93.81 79 HIS A O 1
ATOM 610 N N . VAL A 1 80 ? -12.540 3.501 14.683 1.00 93.88 80 VAL A N 1
ATOM 611 C CA . VAL A 1 80 ? -12.941 3.898 13.328 1.00 93.88 80 VAL A CA 1
ATOM 612 C C . VAL A 1 80 ? -12.127 5.104 12.851 1.00 93.88 80 VAL A C 1
ATOM 614 O O . VAL A 1 80 ? -11.630 5.085 11.721 1.00 93.88 80 VAL A O 1
ATOM 617 N N . LYS A 1 81 ? -11.936 6.128 13.696 1.00 90.75 81 LYS A N 1
ATOM 618 C CA . LYS A 1 81 ? -11.114 7.311 13.377 1.00 90.75 81 LYS A CA 1
ATOM 619 C C . LYS A 1 81 ? -9.664 6.910 13.086 1.00 90.75 81 LYS A C 1
ATOM 621 O O . LYS A 1 81 ? -9.134 7.259 12.029 1.00 90.75 81 LYS A O 1
ATOM 626 N N . ARG A 1 82 ? -9.047 6.101 13.957 1.00 90.25 82 ARG A N 1
ATOM 627 C CA . ARG A 1 82 ? -7.678 5.583 13.770 1.00 90.25 82 ARG A CA 1
ATOM 628 C C . ARG A 1 82 ? -7.557 4.759 12.484 1.00 90.25 82 ARG A C 1
ATOM 630 O O . ARG A 1 82 ? -6.662 5.011 11.682 1.00 90.25 82 ARG A O 1
ATOM 637 N N . ALA A 1 83 ? -8.488 3.841 12.226 1.00 94.44 83 ALA A N 1
ATOM 638 C CA . ALA A 1 83 ? -8.491 3.014 11.019 1.00 94.44 83 ALA A CA 1
ATOM 639 C C . ALA A 1 83 ? -8.668 3.841 9.735 1.00 94.44 83 ALA A C 1
ATOM 641 O O . ALA A 1 83 ? -8.061 3.535 8.710 1.00 94.44 83 ALA A O 1
ATOM 642 N N . LYS A 1 84 ? -9.487 4.903 9.759 1.00 94.81 84 LYS A N 1
ATOM 643 C CA . LYS A 1 84 ? -9.591 5.854 8.639 1.00 94.81 84 LYS A CA 1
ATOM 644 C C . LYS A 1 84 ? -8.261 6.574 8.397 1.00 94.81 84 LYS A C 1
ATOM 646 O O . LYS A 1 84 ? -7.814 6.602 7.254 1.00 94.81 84 LYS A O 1
ATOM 651 N N . LYS A 1 85 ? -7.598 7.066 9.450 1.00 88.38 85 LYS A N 1
ATOM 652 C CA . LYS A 1 85 ? -6.289 7.735 9.345 1.00 88.38 85 LYS A CA 1
ATOM 653 C C . LYS A 1 85 ? -5.210 6.808 8.778 1.00 88.38 85 LYS A C 1
ATOM 655 O O . LYS A 1 85 ? -4.518 7.184 7.837 1.00 88.38 85 LYS A O 1
ATOM 660 N N . ILE A 1 86 ? -5.119 5.576 9.284 1.00 91.69 86 ILE A N 1
ATOM 661 C CA . ILE A 1 86 ? -4.176 4.566 8.776 1.00 91.69 86 ILE A CA 1
ATOM 662 C C . ILE A 1 86 ? -4.442 4.282 7.295 1.00 91.69 86 ILE A C 1
ATOM 664 O O . ILE A 1 86 ? -3.514 4.303 6.488 1.00 91.69 86 ILE A O 1
ATOM 668 N N . ARG A 1 87 ? -5.708 4.067 6.911 1.00 94.31 87 ARG A N 1
ATOM 669 C CA . ARG A 1 87 ? -6.078 3.840 5.505 1.00 94.31 87 ARG A CA 1
ATOM 670 C C . ARG A 1 87 ? -5.695 5.016 4.612 1.00 94.31 87 ARG A C 1
ATOM 672 O O . ARG A 1 87 ? -5.138 4.781 3.545 1.00 94.31 87 ARG A O 1
ATOM 679 N N . ALA A 1 88 ? -5.9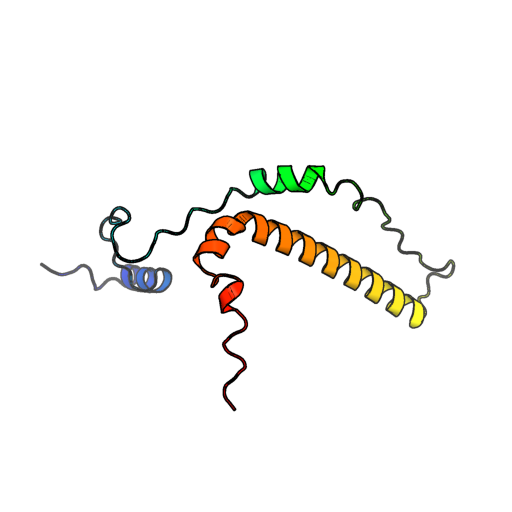41 6.250 5.049 1.00 91.31 88 ALA A N 1
ATOM 680 C CA . ALA A 1 88 ? -5.542 7.442 4.306 1.00 91.31 88 ALA A CA 1
ATOM 681 C C . ALA A 1 88 ? -4.016 7.507 4.117 1.00 91.31 88 ALA A C 1
ATOM 683 O O . ALA A 1 88 ? -3.548 7.703 2.998 1.00 91.31 88 ALA A O 1
ATOM 684 N N . GLY A 1 89 ? -3.232 7.250 5.171 1.00 89.62 89 GLY A N 1
ATOM 685 C CA . GLY A 1 89 ? -1.768 7.201 5.085 1.00 89.62 89 GLY A CA 1
ATOM 686 C C . GLY A 1 89 ? -1.258 6.130 4.113 1.00 89.62 89 GLY A C 1
ATOM 687 O O . GLY A 1 89 ? -0.424 6.413 3.253 1.00 89.62 89 GLY A O 1
ATOM 688 N N . LEU A 1 90 ? -1.816 4.917 4.177 1.00 93.12 90 LEU A N 1
ATOM 689 C CA . LEU A 1 90 ? -1.474 3.832 3.250 1.00 93.12 90 LEU A CA 1
ATOM 690 C C . LEU A 1 90 ? -1.850 4.160 1.800 1.00 93.12 90 LEU A C 1
ATOM 692 O O . LEU A 1 90 ? -1.102 3.826 0.881 1.00 93.12 90 LEU A O 1
ATOM 696 N N . GLN A 1 91 ? -2.989 4.820 1.578 1.00 92.25 91 GLN A N 1
ATOM 697 C CA . GLN A 1 91 ? -3.389 5.285 0.250 1.00 92.25 91 GLN A CA 1
ATOM 698 C C . GLN A 1 91 ? -2.408 6.322 -0.298 1.00 92.25 91 GLN A C 1
ATOM 700 O O . GLN A 1 91 ? -1.985 6.185 -1.447 1.00 92.25 91 GLN A O 1
ATOM 705 N N . LYS A 1 92 ? -1.997 7.304 0.516 1.00 88.94 92 LYS A N 1
ATOM 706 C CA . LYS A 1 92 ? -0.988 8.299 0.127 1.00 88.94 92 LYS A CA 1
ATOM 707 C C . LYS A 1 92 ? 0.325 7.627 -0.269 1.00 88.94 92 LYS A C 1
ATOM 709 O O . LYS A 1 92 ? 0.788 7.824 -1.388 1.00 88.94 92 LYS A O 1
ATOM 714 N N . GLU A 1 93 ? 0.875 6.763 0.582 1.00 90.38 93 GLU A N 1
ATOM 715 C CA . GLU A 1 93 ? 2.116 6.023 0.296 1.00 90.38 93 GLU A CA 1
ATOM 716 C C . GLU A 1 93 ? 2.001 5.170 -0.978 1.00 90.38 93 GLU A C 1
ATOM 718 O O . GLU A 1 93 ? 2.901 5.152 -1.823 1.00 90.38 93 GLU A O 1
ATOM 723 N N . ARG A 1 94 ? 0.857 4.503 -1.177 1.00 93.62 94 ARG A N 1
ATOM 724 C CA . ARG A 1 94 ? 0.590 3.752 -2.408 1.00 93.62 94 ARG A CA 1
ATOM 725 C C . ARG A 1 94 ? 0.612 4.660 -3.636 1.00 93.62 94 ARG A C 1
ATOM 727 O O . ARG A 1 94 ? 1.191 4.267 -4.647 1.00 93.62 94 ARG A O 1
ATOM 734 N N . LEU A 1 95 ? 0.012 5.849 -3.569 1.00 89.31 95 LEU A N 1
ATOM 735 C CA . LEU A 1 95 ? 0.034 6.816 -4.670 1.00 89.31 95 LEU A CA 1
ATOM 736 C C . LEU A 1 95 ? 1.458 7.296 -4.968 1.00 89.31 95 LEU A C 1
ATOM 738 O O . LEU A 1 95 ? 1.851 7.273 -6.134 1.00 89.31 95 LEU A O 1
ATOM 742 N N . ARG A 1 96 ? 2.266 7.609 -3.942 1.00 88.88 96 ARG A N 1
ATOM 743 C CA . ARG A 1 96 ? 3.686 7.975 -4.126 1.00 88.88 96 ARG A CA 1
ATOM 744 C C . ARG A 1 96 ? 4.460 6.876 -4.843 1.00 88.88 96 ARG A C 1
ATOM 746 O O . ARG A 1 96 ? 5.234 7.132 -5.766 1.00 88.88 96 ARG A O 1
ATOM 753 N N . ARG A 1 97 ? 4.223 5.622 -4.452 1.00 91.50 97 ARG A N 1
ATOM 754 C CA . ARG A 1 97 ? 4.827 4.458 -5.105 1.00 91.50 97 ARG A CA 1
ATOM 755 C C . ARG A 1 97 ? 4.376 4.349 -6.559 1.00 91.50 97 ARG A C 1
ATOM 757 O O . ARG A 1 97 ? 5.218 4.195 -7.435 1.00 91.50 97 ARG A O 1
ATOM 764 N N . ILE A 1 98 ? 3.082 4.469 -6.839 1.00 90.94 98 ILE A N 1
ATOM 765 C CA . ILE A 1 98 ? 2.568 4.412 -8.215 1.00 90.94 98 ILE A CA 1
ATOM 766 C C . ILE A 1 98 ? 3.197 5.502 -9.081 1.00 90.94 98 ILE A C 1
ATOM 768 O O . ILE A 1 98 ? 3.644 5.202 -10.183 1.00 90.94 98 ILE A O 1
ATOM 772 N N . GLU A 1 99 ? 3.290 6.734 -8.587 1.00 90.19 99 GLU A N 1
ATOM 773 C CA . GLU A 1 99 ? 3.897 7.836 -9.331 1.00 90.19 99 GLU A CA 1
ATOM 774 C C . GLU A 1 99 ? 5.375 7.573 -9.638 1.00 90.19 99 GLU A C 1
ATOM 776 O O . GLU A 1 99 ? 5.810 7.700 -10.785 1.00 90.19 99 GLU A O 1
ATOM 781 N N . ARG A 1 100 ? 6.129 7.092 -8.646 1.00 91.81 100 ARG A N 1
ATOM 782 C CA . ARG A 1 100 ? 7.541 6.726 -8.800 1.00 91.81 100 ARG A CA 1
ATOM 783 C C . ARG A 1 100 ? 7.772 5.659 -9.868 1.00 91.81 100 ARG A C 1
ATOM 785 O O . ARG A 1 100 ? 8.757 5.716 -10.604 1.00 91.81 100 ARG A O 1
ATOM 792 N N . TYR A 1 101 ? 6.872 4.682 -9.938 1.00 91.31 101 TYR A N 1
ATOM 793 C CA . TYR A 1 101 ? 6.953 3.558 -10.867 1.00 91.31 101 TYR A CA 1
ATOM 794 C C . TYR A 1 101 ? 6.123 3.762 -12.141 1.00 91.31 101 TYR A C 1
ATOM 796 O O . TYR A 1 101 ? 6.080 2.858 -12.972 1.00 91.31 101 TYR A O 1
ATOM 804 N N . LYS A 1 102 ? 5.505 4.933 -12.348 1.00 88.62 102 LYS A N 1
ATOM 805 C CA . LYS A 1 102 ? 4.534 5.186 -13.427 1.00 88.62 102 LYS A CA 1
ATOM 806 C C . LYS A 1 102 ? 5.056 4.808 -14.813 1.00 88.62 102 LYS A C 1
ATOM 808 O O . LYS A 1 102 ? 4.358 4.135 -15.563 1.00 88.62 102 LYS A O 1
ATOM 813 N N . GLN A 1 103 ? 6.296 5.185 -15.130 1.00 86.69 103 GLN A N 1
ATOM 814 C CA . GLN A 1 103 ? 6.934 4.856 -16.413 1.00 86.69 103 GLN A CA 1
ATOM 815 C C . GLN A 1 103 ? 7.084 3.345 -16.615 1.00 86.69 103 GLN A C 1
ATOM 817 O O . GLN A 1 103 ? 6.806 2.826 -17.689 1.00 86.69 103 GLN A O 1
ATOM 822 N N . ARG A 1 104 ? 7.485 2.624 -15.565 1.00 89.44 104 ARG A N 1
ATOM 823 C CA . ARG A 1 104 ? 7.625 1.167 -15.597 1.00 89.44 104 ARG A CA 1
ATOM 824 C C . ARG A 1 104 ? 6.266 0.475 -15.687 1.00 89.44 104 ARG A C 1
ATOM 826 O O . ARG A 1 104 ? 6.130 -0.491 -16.427 1.00 89.44 104 ARG A O 1
ATOM 833 N N . LEU A 1 105 ? 5.267 0.971 -14.956 1.00 87.62 105 LEU A N 1
ATOM 834 C CA . LEU A 1 105 ? 3.902 0.445 -14.996 1.00 87.62 105 LEU A CA 1
ATOM 835 C C . LEU A 1 105 ? 3.286 0.579 -16.392 1.00 87.62 105 LEU A C 1
ATOM 837 O O . LEU A 1 105 ? 2.637 -0.356 -16.837 1.00 87.62 105 LEU A O 1
ATOM 841 N N . ALA A 1 106 ? 3.548 1.677 -17.104 1.00 86.25 106 ALA A N 1
ATOM 842 C CA . ALA A 1 106 ? 3.067 1.873 -18.473 1.00 86.25 106 ALA A CA 1
ATOM 843 C C . ALA A 1 106 ? 3.611 0.841 -19.480 1.00 86.25 106 ALA A C 1
ATOM 845 O O . ALA A 1 106 ? 2.970 0.596 -20.493 1.00 86.25 106 ALA A O 1
ATOM 846 N N . LEU A 1 107 ? 4.778 0.244 -19.209 1.00 85.62 107 LEU A N 1
ATOM 847 C CA . LEU A 1 107 ? 5.372 -0.799 -20.054 1.00 85.62 107 LEU A CA 1
ATOM 848 C C . LEU A 1 107 ? 4.923 -2.213 -19.663 1.00 85.62 107 LEU A C 1
ATOM 850 O O . LEU A 1 107 ? 4.961 -3.117 -20.490 1.00 85.62 107 LEU A O 1
ATOM 854 N N . LEU A 1 108 ? 4.563 -2.418 -18.392 1.00 85.88 108 LEU A N 1
ATOM 855 C CA . LEU A 1 108 ? 4.156 -3.721 -17.857 1.00 85.88 108 LEU A CA 1
ATOM 856 C C . LEU A 1 108 ? 2.660 -3.984 -18.010 1.00 85.88 108 LEU A C 1
ATOM 858 O O . LEU A 1 108 ? 2.248 -5.135 -18.127 1.00 85.88 108 LEU A O 1
ATOM 862 N N . LEU A 1 109 ? 1.850 -2.932 -17.918 1.00 85.38 109 LEU A N 1
ATOM 863 C CA . LEU A 1 109 ? 0.404 -3.046 -17.965 1.00 85.38 109 LEU A CA 1
ATOM 864 C C . LEU A 1 109 ? -0.067 -2.962 -19.419 1.00 85.38 109 LEU A C 1
ATOM 866 O O . LEU A 1 109 ? 0.416 -2.101 -20.159 1.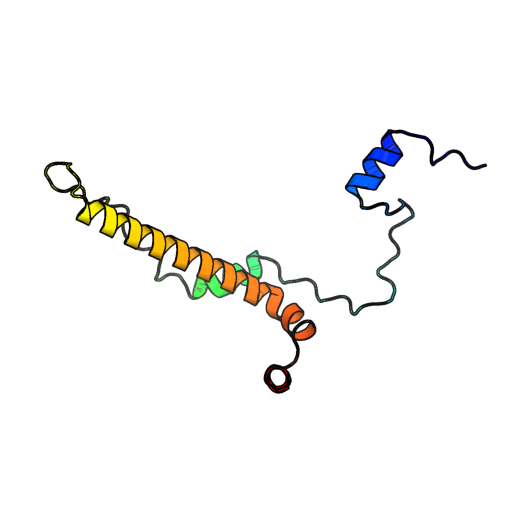00 85.38 109 LEU A O 1
ATOM 870 N N . PRO A 1 110 ? -1.019 -3.815 -19.831 1.00 81.06 110 PRO A N 1
ATOM 871 C CA . PRO A 1 110 ? -1.644 -3.680 -21.135 1.00 81.06 110 PRO A CA 1
ATOM 872 C C . PRO A 1 110 ? -2.287 -2.293 -21.271 1.00 81.06 110 PRO A C 1
ATOM 874 O O . PRO A 1 110 ? -2.760 -1.725 -20.277 1.00 81.06 110 PRO A O 1
ATOM 877 N N . PRO A 1 111 ? -2.305 -1.722 -22.487 1.00 78.62 111 PRO A N 1
ATOM 878 C CA . PRO A 1 111 ? -2.921 -0.427 -22.710 1.00 78.62 111 PRO A CA 1
ATOM 879 C C . PRO A 1 111 ? -4.405 -0.472 -22.303 1.00 78.62 111 PRO A C 1
ATOM 881 O O . PRO A 1 111 ? -5.057 -1.507 -22.468 1.00 78.62 111 PRO A O 1
ATOM 884 N N . PRO A 1 112 ? -4.973 0.641 -21.800 1.00 74.56 112 PRO A N 1
ATOM 885 C CA . PRO A 1 112 ? -6.357 0.698 -21.315 1.00 74.56 112 PRO A CA 1
ATOM 886 C C . PRO A 1 112 ? -7.412 0.174 -22.299 1.00 74.56 112 PRO A C 1
ATOM 888 O O . PRO A 1 112 ? -8.448 -0.318 -21.868 1.00 74.56 112 PRO A O 1
ATOM 891 N N . SER A 1 113 ? -7.142 0.234 -23.606 1.00 70.62 113 SER A N 1
ATOM 892 C CA . SER A 1 113 ? -8.014 -0.286 -24.666 1.00 70.62 113 SER A CA 1
ATOM 893 C C . SER A 1 113 ? -8.162 -1.813 -24.675 1.00 70.62 113 SER A C 1
ATOM 895 O O . SER A 1 113 ? -9.134 -2.326 -25.222 1.00 70.62 113 SER A O 1
ATOM 897 N N . GLU A 1 114 ? -7.215 -2.545 -24.086 1.00 68.44 114 GLU A N 1
ATOM 898 C CA . GLU A 1 114 ? -7.177 -4.014 -24.088 1.00 68.44 114 GLU A CA 1
ATOM 899 C C . GLU A 1 114 ? -7.624 -4.625 -22.749 1.00 68.44 114 GLU A C 1
ATOM 901 O O . GLU A 1 114 ? -7.949 -5.808 -22.682 1.00 68.44 114 GLU A O 1
ATOM 906 N N . LEU A 1 115 ? -7.711 -3.818 -21.685 1.00 62.78 115 LEU A N 1
ATOM 907 C CA . LEU A 1 115 ? -8.057 -4.258 -20.325 1.00 62.78 115 LEU A CA 1
ATOM 908 C C . LEU A 1 115 ? -9.524 -4.696 -20.141 1.00 62.78 115 LEU A C 1
ATOM 910 O O . LEU A 1 115 ? -9.848 -5.255 -19.100 1.00 62.78 115 LEU A O 1
ATOM 914 N N . GLY A 1 116 ? -10.400 -4.467 -21.126 1.00 60.53 116 GLY A N 1
ATOM 915 C CA . GLY A 1 116 ? -11.829 -4.817 -21.067 1.00 60.53 116 GLY A CA 1
ATOM 916 C C . GLY A 1 116 ? -12.254 -6.026 -21.908 1.00 60.53 116 GLY A C 1
ATOM 917 O O . GLY A 1 116 ? -13.447 -6.292 -22.006 1.00 60.53 116 GLY A O 1
ATOM 918 N N . LYS A 1 117 ? -11.323 -6.734 -22.566 1.00 58.75 117 LYS A N 1
ATOM 919 C CA . LYS A 1 117 ? -11.668 -7.782 -23.550 1.00 58.75 117 LYS A CA 1
ATOM 920 C C . LYS A 1 117 ? -11.671 -9.215 -22.997 1.00 58.75 117 LYS A C 1
ATOM 922 O O . LYS A 1 117 ? -12.073 -10.121 -23.716 1.00 58.75 117 LYS A O 1
ATOM 927 N N . HIS A 1 118 ? -11.243 -9.438 -21.751 1.00 55.91 118 HIS A N 1
ATOM 928 C CA . HIS A 1 118 ? -11.039 -10.790 -21.197 1.00 55.91 118 HIS A CA 1
ATOM 929 C C . HIS A 1 118 ? -12.152 -11.281 -20.240 1.00 55.91 118 HIS A C 1
ATOM 931 O O . HIS A 1 118 ? -12.021 -12.350 -19.655 1.00 55.91 118 HIS A O 1
ATOM 937 N N . ASP A 1 119 ? -13.274 -10.565 -20.118 1.00 53.19 119 ASP A N 1
ATOM 938 C CA . ASP A 1 119 ? -14.425 -11.002 -19.299 1.00 53.19 119 ASP A CA 1
ATOM 939 C C . ASP A 1 119 ? -15.592 -11.558 -20.151 1.00 53.19 119 ASP A C 1
ATOM 941 O O . ASP A 1 119 ? -16.742 -11.569 -19.719 1.00 53.19 119 ASP A O 1
ATOM 945 N N . GLY A 1 120 ? -15.319 -12.005 -21.385 1.00 53.00 120 GLY A N 1
ATOM 946 C CA . GLY A 1 120 ? -16.344 -12.256 -22.410 1.00 53.00 120 GLY A CA 1
ATOM 947 C C . GLY A 1 120 ? -16.346 -13.630 -23.087 1.00 53.00 120 GLY A C 1
ATOM 948 O O . GLY A 1 120 ? -16.748 -13.711 -24.246 1.00 53.00 120 GLY A O 1
ATOM 949 N N . HIS A 1 121 ? -15.919 -14.705 -22.423 1.00 44.66 121 HIS A N 1
ATOM 950 C CA . HIS A 1 121 ? -16.141 -16.067 -22.933 1.00 44.66 121 HIS A CA 1
ATOM 951 C C . HIS A 1 121 ? -17.036 -16.855 -21.971 1.00 44.66 121 HIS A C 1
ATOM 953 O O . HIS A 1 121 ? -16.564 -17.465 -21.014 1.00 44.66 121 HIS A O 1
ATOM 959 N N . SER A 1 122 ? -18.348 -16.751 -22.221 1.00 42.34 122 SER A N 1
ATOM 960 C CA . SER A 1 122 ? -19.359 -17.757 -21.861 1.00 42.34 122 SER A CA 1
ATOM 961 C C . SER A 1 122 ? -19.399 -18.857 -22.913 1.00 42.34 122 SER A C 1
ATOM 963 O O . SER A 1 122 ? -19.131 -18.528 -24.092 1.00 42.34 122 SER A O 1
#

pLDDT: mean 71.74, std 16.21, range [37.53, 94.81]

Secondary structure (DSSP, 8-state):
---TT--HHHHHHHHHTTT---S----S-SSS--PPPPPPHHHHHHHHHTT-TTSS---------TT----HHHHHHHHHHHHHHHHHHHHHHHHHHHHHHHHHHHHHSPPTTTTTSSS---

InterPro domains:
  IPR028226 Protein LIN37 [PF15306] (35-108)

Radius of gyration: 25.79 Å; chains: 1; bounding box: 61×49×59 Å

Sequence (122 aa):
MDSESGSLYALCRSWVRNGVPHESQPSFGTGAPILPRPLPASVVDSRISEKDNDAEKENSEEEKNETGEYTASDLLKQHVKRAKKIRAGLQKERLRRIERYKQRLALLLPPPSELGKHDGHS